Protein AF-A0A961IET5-F1 (afdb_monomer_lite)

Structure (mmCIF, N/CA/C/O backbone):
data_AF-A0A961IET5-F1
#
_entry.id   AF-A0A961IET5-F1
#
loop_
_atom_site.group_PDB
_atom_site.id
_atom_site.type_symbol
_atom_site.label_atom_id
_atom_site.label_alt_id
_atom_site.label_comp_id
_atom_site.label_asym_id
_atom_site.label_entity_id
_atom_site.label_seq_id
_atom_site.pdbx_PDB_ins_code
_atom_site.Cartn_x
_atom_site.Cartn_y
_atom_site.Cartn_z
_atom_site.occupancy
_atom_site.B_iso_or_equiv
_atom_site.auth_seq_id
_atom_site.auth_comp_id
_atom_site.auth_asym_id
_atom_site.auth_atom_id
_atom_site.pdbx_PDB_model_num
ATOM 1 N N . GLY A 1 1 ? -41.773 -38.180 -34.477 1.00 44.56 1 GLY A N 1
ATOM 2 C CA . GLY A 1 1 ? -41.904 -37.030 -33.570 1.00 44.56 1 GLY A CA 1
ATOM 3 C C . GLY A 1 1 ? -40.555 -36.742 -32.971 1.00 44.56 1 GLY A C 1
ATOM 4 O O . GLY A 1 1 ? -40.287 -37.203 -31.876 1.00 44.56 1 GLY A O 1
ATOM 5 N N . ASN A 1 2 ? -39.708 -36.074 -33.749 1.00 47.97 2 ASN A N 1
ATOM 6 C CA . ASN A 1 2 ? -38.381 -35.637 -33.347 1.00 47.97 2 ASN A CA 1
ATOM 7 C C . ASN A 1 2 ? -38.362 -34.118 -33.442 1.00 47.97 2 ASN A C 1
ATOM 9 O O . ASN A 1 2 ? -38.471 -33.626 -34.560 1.00 47.97 2 ASN A O 1
ATOM 13 N N . ASP A 1 3 ? -38.211 -33.438 -32.314 1.00 54.12 3 ASP A N 1
ATOM 14 C CA . ASP A 1 3 ? -37.318 -32.293 -32.115 1.00 54.12 3 ASP A CA 1
ATOM 15 C C . ASP A 1 3 ? -37.564 -31.674 -30.732 1.00 54.12 3 ASP A C 1
ATOM 17 O O . ASP A 1 3 ? -38.645 -31.779 -30.160 1.00 54.12 3 ASP A O 1
ATOM 21 N N . GLY A 1 4 ? -36.523 -31.072 -30.160 1.00 55.03 4 GLY A N 1
ATOM 22 C CA . GLY A 1 4 ? -36.655 -30.246 -28.965 1.00 55.03 4 GLY A CA 1
ATOM 23 C C . GLY A 1 4 ? -36.030 -30.801 -27.691 1.00 55.03 4 GLY A C 1
ATOM 24 O O . GLY A 1 4 ? -36.529 -30.521 -26.605 1.00 55.03 4 GLY A O 1
ATOM 25 N N . SER A 1 5 ? -34.918 -31.534 -27.797 1.00 60.84 5 SER A N 1
ATOM 26 C CA . SER A 1 5 ? -33.847 -31.321 -26.825 1.00 60.84 5 SER A CA 1
ATOM 27 C C . SER A 1 5 ? -33.337 -29.879 -26.962 1.00 60.84 5 SER A C 1
ATOM 29 O O . SER A 1 5 ? -33.358 -29.302 -28.047 1.00 60.84 5 SER A O 1
ATOM 31 N N . ASP A 1 6 ? -32.852 -29.335 -25.851 1.00 65.75 6 ASP A N 1
ATOM 32 C CA . ASP A 1 6 ? -31.938 -28.191 -25.803 1.00 65.75 6 ASP A CA 1
ATOM 33 C C . ASP A 1 6 ? -32.555 -26.801 -26.011 1.00 65.75 6 ASP A C 1
ATOM 35 O O . ASP A 1 6 ? -32.485 -26.192 -27.075 1.00 65.75 6 ASP A O 1
ATOM 39 N N . ALA A 1 7 ? -33.031 -26.212 -24.912 1.00 54.75 7 ALA A N 1
ATOM 40 C CA . ALA A 1 7 ? -33.057 -24.760 -24.781 1.00 54.75 7 ALA A CA 1
ATOM 41 C C . ALA A 1 7 ? -32.550 -24.326 -23.399 1.00 54.75 7 ALA A C 1
ATOM 43 O O . ALA A 1 7 ? -33.305 -23.991 -22.494 1.00 54.75 7 ALA A O 1
ATOM 44 N N . VAL A 1 8 ? -31.219 -24.342 -23.311 1.00 56.78 8 VAL A N 1
ATOM 45 C CA . VAL A 1 8 ? -30.369 -23.325 -22.678 1.00 56.78 8 VAL A CA 1
ATOM 46 C C . VAL A 1 8 ? -30.602 -23.023 -21.194 1.00 56.78 8 VAL A C 1
ATOM 48 O O . VAL A 1 8 ? -31.359 -22.144 -20.796 1.00 56.78 8 VAL A O 1
ATOM 51 N N . ASN A 1 9 ? -29.793 -23.694 -20.374 1.00 52.81 9 ASN A N 1
ATOM 52 C CA . ASN A 1 9 ? -29.334 -23.175 -19.093 1.00 52.81 9 ASN A CA 1
ATOM 53 C C . ASN A 1 9 ? -28.784 -21.750 -19.300 1.00 52.81 9 ASN A C 1
ATOM 55 O O . ASN A 1 9 ? -27.737 -21.567 -19.925 1.00 52.81 9 ASN A O 1
ATOM 59 N N . ALA A 1 10 ? -29.518 -20.740 -18.834 1.00 58.31 10 ALA A N 1
ATOM 60 C CA . ALA A 1 10 ? -29.047 -19.366 -18.793 1.00 58.31 10 ALA A CA 1
ATOM 61 C C . ALA A 1 10 ? -27.976 -19.269 -17.699 1.00 58.31 10 ALA A C 1
ATOM 63 O O . ALA A 1 10 ? -28.270 -18.952 -16.547 1.00 58.31 10 ALA A O 1
ATOM 64 N N . GLU A 1 11 ? -26.735 -19.595 -18.065 1.00 56.91 11 GLU A N 1
ATOM 65 C CA . GLU A 1 11 ? -25.544 -19.327 -17.263 1.00 56.91 11 GLU A CA 1
ATOM 66 C C . GLU A 1 11 ? -25.500 -17.823 -16.987 1.00 56.91 11 GLU A C 1
ATOM 68 O O . GLU A 1 11 ? -25.106 -17.006 -17.823 1.00 56.91 11 GLU A O 1
ATOM 73 N N . SER A 1 12 ? -25.974 -17.455 -15.802 1.00 59.31 12 SER A N 1
ATOM 74 C CA . SER A 1 12 ? -25.764 -16.137 -15.231 1.00 59.31 12 SER A CA 1
ATOM 75 C C . SER A 1 12 ? -24.257 -15.999 -15.094 1.00 59.31 12 SER A C 1
ATOM 77 O O . SER A 1 12 ? -23.659 -16.683 -14.269 1.00 59.31 12 SER A O 1
ATOM 79 N N . SER A 1 13 ? -23.614 -15.199 -15.944 1.00 61.62 13 SER A N 1
ATOM 80 C CA . SER A 1 13 ? -22.172 -14.993 -15.848 1.00 61.62 13 SER A CA 1
ATOM 81 C C . SER A 1 13 ? -21.884 -14.244 -14.545 1.00 61.62 13 SER A C 1
ATOM 83 O O . SER A 1 13 ? -21.918 -13.013 -14.510 1.00 61.62 13 SER A O 1
ATOM 85 N N . GLU A 1 14 ? -21.674 -14.982 -13.456 1.00 72.12 14 GLU A N 1
ATOM 86 C CA . GLU A 1 14 ? -21.252 -14.433 -12.174 1.00 72.12 14 GLU A CA 1
ATOM 87 C C . GLU A 1 14 ? -19.968 -13.632 -12.397 1.00 72.12 14 GLU A C 1
ATOM 89 O O . GLU A 1 14 ? -18.941 -14.169 -12.825 1.00 72.12 14 GLU A O 1
ATOM 94 N N . ILE A 1 15 ? -20.026 -12.326 -12.130 1.00 74.56 15 ILE A N 1
ATOM 95 C CA . ILE A 1 15 ? -18.840 -11.474 -12.123 1.00 74.56 15 ILE A CA 1
ATOM 96 C C . ILE A 1 15 ? -17.979 -11.948 -10.950 1.00 74.56 15 ILE A C 1
ATOM 98 O O . ILE A 1 15 ? -18.272 -11.664 -9.791 1.00 74.56 15 ILE A O 1
ATOM 102 N N . ARG A 1 16 ? -16.939 -12.730 -11.247 1.00 79.69 16 ARG A N 1
ATOM 103 C CA . ARG A 1 16 ? -15.979 -13.202 -10.247 1.00 79.69 16 ARG A CA 1
ATOM 104 C C . ARG A 1 16 ? -14.985 -12.090 -9.940 1.00 79.69 16 ARG A C 1
ATOM 106 O O . ARG A 1 16 ? -14.157 -11.747 -10.781 1.00 79.69 16 ARG A O 1
ATOM 113 N N . GLU A 1 17 ? -15.058 -11.551 -8.732 1.00 88.00 17 GLU A N 1
ATOM 114 C CA . GLU A 1 17 ? -14.074 -10.607 -8.208 1.00 88.00 17 GLU A CA 1
ATOM 115 C C . GLU A 1 17 ? -12.886 -11.351 -7.581 1.00 88.00 17 GLU A C 1
ATOM 117 O O . GLU A 1 17 ? -13.050 -12.409 -6.967 1.00 88.00 17 GLU A O 1
ATOM 122 N N . ASN A 1 18 ? -11.674 -10.803 -7.710 1.00 93.38 18 ASN A N 1
ATOM 123 C CA . ASN A 1 18 ? -10.509 -11.348 -7.017 1.00 93.38 18 ASN A CA 1
ATOM 124 C C . ASN A 1 18 ? -10.371 -10.677 -5.646 1.00 93.38 18 ASN A C 1
ATOM 126 O O . ASN A 1 18 ? -10.340 -9.453 -5.554 1.00 93.38 18 ASN A O 1
ATOM 130 N N . LEU A 1 19 ? -10.240 -11.472 -4.581 1.00 95.00 19 LEU A N 1
ATOM 131 C CA . LEU A 1 19 ? -10.069 -10.979 -3.213 1.00 95.00 19 LEU A CA 1
ATOM 132 C C . LEU A 1 19 ? -8.668 -11.309 -2.691 1.00 95.00 19 LEU A C 1
ATOM 134 O O . LEU A 1 19 ? -8.335 -12.474 -2.470 1.00 95.00 19 LEU A O 1
ATOM 138 N N . VAL A 1 20 ? -7.862 -10.282 -2.429 1.00 95.75 20 VAL A N 1
ATOM 139 C CA . VAL A 1 20 ? -6.583 -10.425 -1.728 1.00 95.75 20 VAL A CA 1
ATOM 140 C C . VAL A 1 20 ? -6.824 -10.264 -0.238 1.00 95.75 20 VAL A C 1
ATOM 142 O O . VAL A 1 20 ? -7.181 -9.195 0.251 1.00 95.75 20 VAL A O 1
ATOM 145 N N . VAL A 1 21 ? -6.617 -11.343 0.502 1.00 95.56 21 VAL A N 1
ATOM 146 C CA . VAL A 1 21 ? -6.736 -11.336 1.955 1.00 95.56 21 VAL A CA 1
ATOM 147 C C . VAL A 1 21 ? -5.414 -10.893 2.568 1.00 95.56 21 VAL A C 1
ATOM 149 O O . VAL A 1 21 ? -4.398 -11.567 2.414 1.00 95.56 21 VAL A O 1
ATOM 152 N N . VAL A 1 22 ? -5.447 -9.799 3.319 1.00 95.06 22 VAL A N 1
ATOM 153 C CA . VAL A 1 22 ? -4.291 -9.259 4.036 1.00 95.06 22 VAL A CA 1
ATOM 154 C C . VAL A 1 22 ? -4.499 -9.345 5.544 1.00 95.06 22 VAL A C 1
ATOM 156 O O . VAL A 1 22 ? -5.629 -9.327 6.042 1.00 95.06 22 VAL A O 1
ATOM 159 N N . ARG A 1 23 ? -3.399 -9.458 6.288 1.00 93.69 23 ARG A N 1
ATOM 160 C CA . ARG A 1 23 ? -3.408 -9.487 7.751 1.00 93.69 23 ARG A CA 1
ATOM 161 C C . ARG A 1 23 ? -2.328 -8.565 8.291 1.00 93.69 23 ARG A C 1
ATOM 163 O O . ARG A 1 23 ? -1.186 -8.639 7.851 1.00 93.69 23 ARG A O 1
ATOM 170 N N . HIS A 1 24 ? -2.691 -7.763 9.281 1.00 93.81 24 HIS A N 1
ATOM 171 C CA . HIS A 1 24 ? -1.753 -6.993 10.086 1.00 93.81 24 HIS A CA 1
ATOM 172 C C . HIS A 1 24 ? -2.167 -7.104 11.554 1.00 93.81 24 HIS A C 1
ATOM 174 O O . HIS A 1 24 ? -3.337 -6.910 11.887 1.00 93.81 24 HIS A O 1
ATOM 180 N N . ALA A 1 25 ? -1.225 -7.480 12.424 1.00 89.94 25 ALA A N 1
ATOM 181 C CA . ALA A 1 25 ? -1.508 -7.850 13.810 1.00 89.94 25 ALA A CA 1
ATOM 182 C C . ALA A 1 25 ? -2.687 -8.851 13.905 1.00 89.94 25 ALA A C 1
ATOM 184 O O . ALA A 1 25 ? -2.721 -9.868 13.203 1.00 89.94 25 ALA A O 1
ATOM 185 N N . ASN A 1 26 ? -3.686 -8.549 14.735 1.00 90.00 26 ASN A N 1
ATOM 186 C CA . ASN A 1 26 ? -4.861 -9.399 14.942 1.00 90.00 26 ASN A CA 1
ATOM 187 C C . ASN A 1 26 ? -5.998 -9.116 13.944 1.00 90.00 26 ASN A C 1
ATOM 189 O O . ASN A 1 26 ? -7.094 -9.658 14.089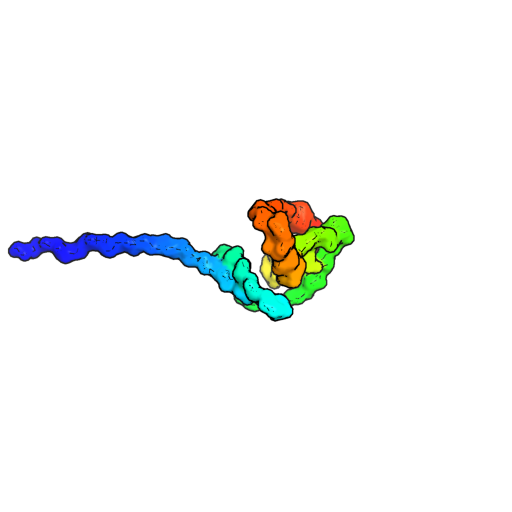 1.00 90.00 26 ASN A O 1
ATOM 193 N N . ARG A 1 27 ? -5.754 -8.289 12.921 1.00 90.44 27 ARG A N 1
ATOM 194 C CA . ARG A 1 27 ? -6.769 -7.821 11.972 1.00 90.44 27 ARG A CA 1
ATOM 195 C C . ARG A 1 27 ? -6.587 -8.464 10.608 1.00 90.44 27 ARG A C 1
ATOM 197 O O . ARG A 1 27 ? -5.468 -8.628 10.127 1.00 90.44 27 ARG A O 1
ATOM 204 N N . LYS A 1 28 ? -7.706 -8.834 9.990 1.00 92.44 28 LYS A N 1
ATOM 205 C CA . LYS A 1 28 ? -7.780 -9.425 8.654 1.00 92.44 28 LYS A CA 1
ATOM 206 C C . LYS A 1 28 ? -8.708 -8.563 7.806 1.00 92.44 28 LYS A C 1
ATOM 208 O O . LYS A 1 28 ? -9.828 -8.302 8.237 1.00 92.44 28 LYS A O 1
ATOM 213 N N . SER A 1 29 ? -8.253 -8.189 6.618 1.00 93.12 29 SER A N 1
ATOM 214 C CA . SER A 1 29 ? -9.010 -7.363 5.674 1.00 93.12 29 SER A CA 1
ATOM 215 C C . SER A 1 29 ? -8.931 -7.950 4.270 1.00 93.12 29 SER A C 1
ATOM 217 O O . SER A 1 29 ? -8.007 -8.701 3.951 1.00 93.12 29 SER A O 1
ATOM 219 N N . GLY A 1 30 ? -9.923 -7.642 3.441 1.00 94.38 30 GLY A N 1
ATOM 220 C CA . GLY A 1 30 ? -9.973 -8.052 2.043 1.00 94.38 30 GLY A CA 1
ATOM 221 C C . GLY A 1 30 ? -9.777 -6.858 1.116 1.00 94.38 30 GLY 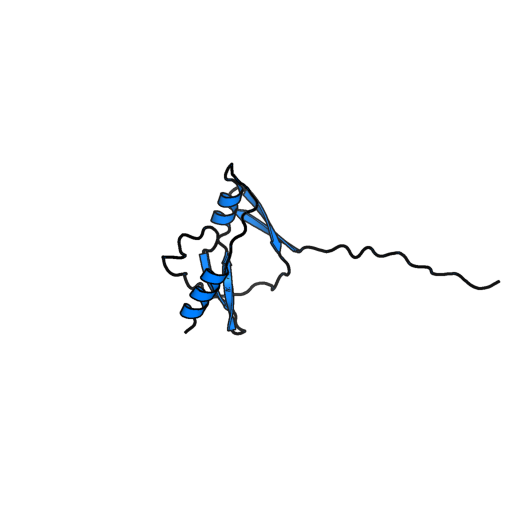A C 1
ATOM 222 O O . GLY A 1 30 ? -10.424 -5.832 1.303 1.00 94.38 30 GLY A O 1
ATOM 223 N N . LEU A 1 31 ? -8.899 -6.991 0.126 1.00 94.19 31 LEU A N 1
ATOM 224 C CA . LEU A 1 31 ? -8.741 -6.042 -0.972 1.00 94.19 31 LEU A CA 1
ATOM 225 C C . LEU A 1 31 ? -9.367 -6.661 -2.219 1.00 94.19 31 LEU A C 1
ATOM 227 O O . LEU A 1 31 ? -8.876 -7.675 -2.717 1.00 94.19 31 LEU A O 1
ATOM 231 N N . ILE A 1 32 ? -10.455 -6.072 -2.704 1.00 93.81 32 ILE A N 1
ATOM 232 C CA . ILE A 1 32 ? -11.059 -6.468 -3.977 1.00 93.81 32 ILE A CA 1
ATOM 233 C C . ILE A 1 32 ? -10.203 -5.879 -5.098 1.00 93.81 32 ILE A C 1
ATOM 235 O O . ILE A 1 32 ? -9.902 -4.684 -5.092 1.00 93.81 32 ILE A O 1
ATOM 239 N N . VAL A 1 33 ? -9.773 -6.721 -6.033 1.00 94.19 33 VAL A N 1
ATOM 240 C CA . VAL A 1 33 ? -8.904 -6.339 -7.148 1.00 94.19 33 VAL A CA 1
ATOM 241 C C . VAL A 1 33 ? -9.439 -6.897 -8.458 1.00 94.19 33 VAL A C 1
ATOM 243 O O . VAL A 1 33 ? -10.068 -7.953 -8.495 1.00 94.19 33 VAL A O 1
ATOM 246 N N . ASP A 1 34 ? -9.122 -6.221 -9.560 1.00 92.88 34 ASP A N 1
ATOM 247 C CA . ASP A 1 34 ? -9.550 -6.676 -10.881 1.00 92.88 34 ASP A CA 1
ATOM 248 C C . ASP A 1 34 ? -8.894 -8.012 -11.241 1.00 92.88 34 ASP A C 1
ATOM 250 O O . ASP A 1 34 ? -9.555 -8.941 -11.699 1.00 92.88 34 ASP A O 1
ATOM 254 N N . ARG A 1 35 ? -7.570 -8.117 -11.053 1.00 92.12 35 ARG A N 1
ATOM 255 C CA . ARG A 1 35 ? -6.764 -9.281 -11.453 1.00 92.12 35 ARG A CA 1
ATOM 256 C C . ARG A 1 35 ? -5.527 -9.452 -10.579 1.00 92.12 35 ARG A C 1
ATOM 258 O O . ARG A 1 35 ? -4.913 -8.475 -10.160 1.00 92.12 35 ARG A O 1
ATOM 265 N N . LEU A 1 36 ? -5.116 -10.705 -10.403 1.00 92.69 36 LEU A N 1
ATOM 266 C CA . LEU A 1 36 ? -3.839 -11.078 -9.799 1.00 92.69 36 LEU A CA 1
ATOM 267 C C . LEU A 1 36 ? -2.772 -11.209 -10.891 1.00 92.69 36 LEU A C 1
ATOM 269 O O . LEU A 1 36 ? -2.938 -11.985 -11.828 1.00 92.69 36 LEU A O 1
ATOM 273 N N . LEU A 1 37 ? -1.677 -10.455 -10.773 1.00 90.31 37 LEU A N 1
ATOM 274 C CA . LEU A 1 37 ? -0.550 -10.513 -11.717 1.00 90.31 37 LEU A CA 1
ATOM 275 C C . LEU A 1 37 ? 0.559 -11.485 -11.276 1.00 90.31 37 LEU A C 1
ATOM 277 O O . LEU A 1 37 ? 1.544 -11.646 -11.991 1.00 90.31 37 LEU A O 1
ATOM 281 N N . GLY A 1 38 ? 0.385 -12.135 -10.122 1.00 89.88 38 GLY A N 1
ATOM 282 C CA . GLY A 1 38 ? 1.384 -12.997 -9.498 1.00 89.88 38 GLY A CA 1
ATOM 283 C C . GLY A 1 38 ? 2.330 -12.237 -8.569 1.00 89.88 38 GLY A C 1
ATOM 284 O O . GLY A 1 38 ? 2.098 -11.081 -8.216 1.00 89.88 38 GLY A O 1
ATOM 285 N N . GLU A 1 39 ? 3.389 -12.923 -8.156 1.00 91.06 39 GLU A N 1
ATOM 286 C CA . GLU A 1 39 ? 4.449 -12.368 -7.319 1.00 91.06 39 GLU A CA 1
ATOM 287 C C . GLU A 1 39 ? 5.533 -11.710 -8.184 1.00 91.06 39 GLU A C 1
ATOM 289 O O . GLU A 1 39 ? 5.875 -12.205 -9.261 1.00 91.06 39 GLU A O 1
ATOM 294 N N . HIS A 1 40 ? 6.082 -10.586 -7.720 1.00 87.31 40 HIS A N 1
ATOM 295 C CA . HIS A 1 40 ? 7.178 -9.898 -8.394 1.00 87.31 40 HIS A CA 1
ATOM 296 C C . HIS A 1 40 ? 8.204 -9.401 -7.380 1.00 87.31 40 HIS A C 1
ATOM 298 O O . HIS A 1 40 ? 7.848 -8.742 -6.403 1.00 87.31 40 HIS A O 1
ATOM 304 N N . GLN A 1 41 ? 9.483 -9.667 -7.639 1.00 89.56 41 GLN A N 1
ATOM 305 C CA . GLN A 1 41 ? 10.576 -9.086 -6.870 1.00 89.56 41 GLN A CA 1
ATOM 306 C C . GLN A 1 41 ? 10.945 -7.730 -7.475 1.00 89.56 41 GLN A C 1
ATOM 308 O O . GLN A 1 41 ? 11.319 -7.649 -8.642 1.00 89.56 41 GLN A O 1
ATOM 313 N N . SER A 1 42 ? 10.847 -6.667 -6.678 1.00 88.44 42 SER A N 1
ATOM 314 C CA . SER A 1 42 ? 11.026 -5.291 -7.147 1.00 88.44 42 SER A CA 1
ATOM 315 C C . SER A 1 42 ? 11.751 -4.437 -6.112 1.00 88.44 42 SER A C 1
ATOM 317 O O . SER A 1 42 ? 11.612 -4.647 -4.907 1.00 88.44 42 SER A O 1
ATOM 319 N N . VAL A 1 43 ? 12.494 -3.431 -6.578 1.00 91.38 43 VAL A N 1
ATOM 320 C CA . VAL A 1 43 ? 13.076 -2.402 -5.703 1.00 91.38 43 VAL A CA 1
ATOM 321 C C . VAL A 1 43 ? 12.020 -1.340 -5.414 1.00 91.38 43 VAL A C 1
ATOM 323 O O . VAL A 1 43 ? 11.383 -0.827 -6.338 1.00 91.38 43 VAL A O 1
ATOM 326 N N . ILE A 1 44 ? 11.845 -0.993 -4.140 1.00 90.38 44 ILE A N 1
ATOM 327 C CA . ILE A 1 44 ? 10.930 0.070 -3.720 1.00 90.38 44 ILE A CA 1
ATOM 328 C C . ILE A 1 44 ? 11.641 1.418 -3.859 1.00 90.38 44 ILE A C 1
ATOM 330 O O . ILE A 1 44 ? 12.670 1.656 -3.228 1.00 90.38 44 ILE A O 1
ATOM 334 N N . LYS A 1 45 ? 11.069 2.313 -4.666 1.00 89.50 45 LYS A N 1
ATOM 335 C CA . LYS A 1 45 ? 11.442 3.726 -4.746 1.00 89.50 45 LYS A CA 1
ATOM 336 C C . LYS A 1 45 ? 10.474 4.550 -3.885 1.00 89.50 45 LYS A C 1
ATOM 338 O O . LYS A 1 45 ? 9.271 4.552 -4.177 1.00 89.50 45 LYS A O 1
ATOM 343 N N . PRO A 1 46 ? 10.947 5.240 -2.833 1.00 87.19 46 PRO A N 1
ATOM 344 C CA . PRO A 1 46 ? 10.080 6.077 -2.013 1.00 87.19 46 PRO A CA 1
ATOM 345 C C . PRO A 1 46 ? 9.530 7.247 -2.837 1.00 87.19 46 PRO A C 1
ATOM 347 O O . PRO A 1 46 ? 10.224 7.799 -3.688 1.00 87.19 46 PRO A O 1
ATOM 350 N N . LEU A 1 47 ? 8.278 7.628 -2.580 1.00 83.75 47 LEU A N 1
ATOM 351 C CA . LEU A 1 47 ? 7.688 8.833 -3.164 1.00 83.75 47 LEU A CA 1
ATOM 352 C C . LEU A 1 47 ? 8.218 10.081 -2.444 1.00 83.75 47 LEU A C 1
ATOM 354 O O . LEU A 1 47 ? 8.564 10.031 -1.261 1.00 83.75 47 LEU A O 1
ATOM 358 N N . ASN A 1 48 ? 8.244 11.221 -3.138 1.00 80.25 48 ASN A N 1
ATOM 359 C CA . ASN A 1 48 ? 8.678 12.485 -2.546 1.00 80.25 48 ASN A CA 1
ATOM 360 C C . ASN A 1 48 ? 7.844 12.873 -1.311 1.00 80.25 48 ASN A C 1
ATOM 362 O O . ASN A 1 48 ? 6.661 12.550 -1.199 1.00 80.25 48 ASN A O 1
ATOM 366 N N . ARG A 1 49 ? 8.456 13.632 -0.385 1.00 69.38 49 ARG A N 1
ATOM 367 C CA . ARG A 1 49 ? 7.875 14.022 0.922 1.00 69.38 49 ARG A CA 1
ATOM 368 C C . ARG A 1 49 ? 6.482 14.658 0.844 1.00 69.38 49 ARG A C 1
ATOM 370 O O . ARG A 1 49 ? 5.717 14.532 1.796 1.00 69.38 49 ARG A O 1
ATOM 377 N N . ILE A 1 50 ? 6.150 15.309 -0.272 1.00 72.38 50 ILE A N 1
ATOM 378 C CA . ILE A 1 50 ? 4.820 15.882 -0.534 1.00 72.38 50 ILE A CA 1
ATOM 379 C C . ILE A 1 50 ? 3.746 14.779 -0.549 1.00 72.38 50 ILE A C 1
ATOM 381 O O . ILE A 1 50 ? 2.669 14.960 0.013 1.00 72.38 50 ILE A O 1
ATOM 385 N N . PHE A 1 51 ? 4.064 13.616 -1.120 1.00 72.56 51 PHE A N 1
ATOM 386 C CA . PHE A 1 51 ? 3.185 12.447 -1.201 1.00 72.56 51 PHE A CA 1
ATOM 387 C C . PHE A 1 51 ? 3.428 11.423 -0.092 1.00 72.56 51 PHE A C 1
ATOM 389 O O . PHE A 1 51 ? 2.583 10.562 0.117 1.00 72.56 51 PHE A O 1
ATOM 396 N N . GLY A 1 52 ? 4.512 11.547 0.679 1.00 62.22 52 GLY A N 1
ATOM 397 C CA . GLY A 1 52 ? 4.762 10.711 1.861 1.00 62.22 52 GLY A CA 1
ATOM 398 C C . GLY A 1 52 ? 3.689 10.824 2.957 1.00 62.22 52 GLY A C 1
ATOM 399 O O . GLY A 1 52 ? 3.685 10.032 3.890 1.00 62.22 52 GLY A O 1
ATOM 400 N N . ARG A 1 53 ? 2.767 11.794 2.854 1.00 66.38 53 ARG A N 1
ATOM 401 C CA . ARG A 1 53 ? 1.581 11.913 3.724 1.00 66.38 53 ARG A CA 1
ATOM 402 C C . ARG A 1 53 ? 0.353 11.160 3.205 1.00 66.38 53 ARG A C 1
ATOM 404 O O . ARG A 1 53 ? -0.660 11.122 3.903 1.00 66.38 53 ARG A O 1
ATOM 411 N N . LEU A 1 54 ? 0.403 10.602 1.995 1.00 79.88 54 LEU A N 1
ATOM 412 C CA . LEU A 1 54 ? -0.695 9.811 1.457 1.00 79.88 54 LEU A CA 1
ATOM 413 C C . LEU A 1 54 ? -0.749 8.471 2.191 1.00 79.88 54 LEU A C 1
ATOM 415 O O . LEU A 1 54 ? 0.034 7.562 1.921 1.00 79.88 54 LEU A O 1
ATOM 419 N N . LYS A 1 55 ? -1.693 8.352 3.123 1.00 82.12 55 LYS A N 1
ATOM 420 C CA . LYS A 1 55 ? -1.935 7.098 3.834 1.00 82.12 55 LYS A CA 1
ATOM 421 C C . LYS A 1 55 ? -2.298 5.989 2.838 1.00 82.12 55 LYS A C 1
ATOM 423 O O . LYS A 1 55 ? -3.126 6.195 1.953 1.00 82.12 55 LYS A O 1
ATOM 428 N N . GLY A 1 56 ? -1.685 4.820 3.009 1.00 87.56 56 GLY A N 1
ATOM 429 C CA . GLY A 1 56 ? -1.965 3.619 2.217 1.00 87.56 56 GLY A CA 1
ATOM 430 C C . GLY A 1 56 ? -1.025 3.361 1.035 1.00 87.56 56 GLY A C 1
ATOM 431 O O . GLY A 1 56 ? -1.147 2.313 0.402 1.00 87.56 56 GLY A O 1
ATOM 432 N N . VAL A 1 57 ? -0.060 4.246 0.752 1.00 90.06 57 VAL A N 1
ATOM 433 C CA . VAL A 1 57 ? 0.979 4.029 -0.272 1.00 90.06 57 VAL A CA 1
ATOM 434 C C . VAL A 1 57 ? 2.365 4.153 0.361 1.00 90.06 57 VAL A C 1
ATOM 436 O O . VAL A 1 57 ? 2.725 5.208 0.871 1.00 90.06 57 VAL A O 1
ATOM 439 N N . ALA A 1 58 ? 3.162 3.088 0.290 1.00 88.62 58 ALA A N 1
ATOM 440 C CA . ALA A 1 58 ? 4.532 3.049 0.806 1.00 88.62 58 ALA A CA 1
ATOM 441 C C . ALA A 1 58 ? 5.566 3.584 -0.200 1.00 88.62 58 ALA A C 1
ATOM 443 O O . ALA A 1 58 ? 6.647 4.033 0.179 1.00 88.62 58 ALA A O 1
ATOM 444 N N . GLY A 1 59 ? 5.264 3.518 -1.499 1.00 90.31 59 GLY A N 1
ATOM 445 C CA . GLY A 1 59 ? 6.212 3.894 -2.539 1.00 90.31 59 GLY A CA 1
ATOM 446 C C . GLY A 1 59 ? 5.757 3.509 -3.940 1.00 90.31 59 GLY A C 1
ATOM 447 O O . GLY A 1 59 ? 4.582 3.235 -4.188 1.00 90.31 59 GLY A O 1
ATOM 448 N N . SER A 1 60 ? 6.717 3.460 -4.855 1.00 91.94 60 SER A N 1
ATOM 449 C CA . SER A 1 60 ? 6.524 3.017 -6.234 1.00 91.94 60 SER A CA 1
ATOM 450 C C . SER A 1 60 ? 7.636 2.066 -6.673 1.00 91.94 60 SER A C 1
ATOM 452 O O . SER A 1 60 ? 8.674 1.954 -6.024 1.00 91.94 60 SER A O 1
ATOM 454 N N . THR A 1 61 ? 7.429 1.358 -7.774 1.00 91.75 61 THR A N 1
ATOM 455 C CA . THR A 1 61 ? 8.451 0.535 -8.421 1.00 91.75 61 THR A CA 1
ATOM 456 C C . THR A 1 61 ? 8.255 0.539 -9.934 1.00 91.75 61 THR A C 1
ATOM 458 O O . THR A 1 61 ? 7.191 0.917 -10.432 1.00 91.75 61 THR A O 1
ATOM 461 N N . ILE A 1 62 ? 9.283 0.109 -10.662 1.00 90.94 62 ILE A N 1
ATOM 462 C CA . ILE A 1 62 ? 9.225 -0.137 -12.102 1.00 90.94 62 ILE A CA 1
ATOM 463 C C . ILE A 1 62 ? 9.210 -1.651 -12.291 1.00 90.94 62 ILE A C 1
ATOM 465 O O . ILE A 1 62 ? 10.126 -2.339 -11.846 1.00 90.94 62 ILE A O 1
ATOM 469 N N . LEU A 1 63 ? 8.169 -2.164 -12.937 1.00 89.94 63 LEU A N 1
ATOM 470 C CA . LEU A 1 63 ? 8.067 -3.572 -13.310 1.00 89.94 63 LEU A CA 1
ATOM 471 C C . LEU A 1 63 ? 9.002 -3.870 -14.491 1.00 89.94 63 LEU A C 1
ATOM 473 O O . LEU A 1 63 ? 9.311 -2.981 -15.284 1.00 89.94 63 LEU A O 1
ATOM 477 N N . GLY A 1 64 ? 9.379 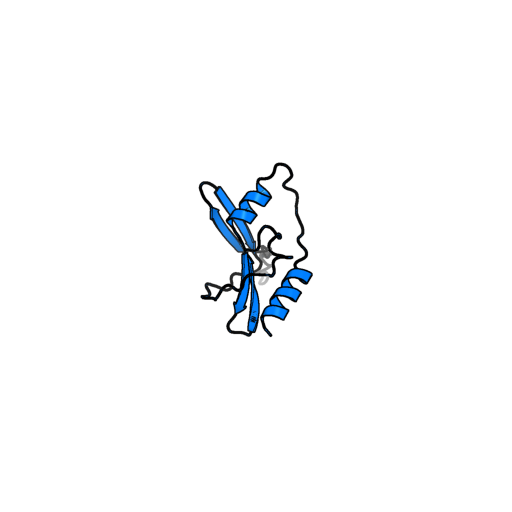-5.135 -14.694 1.00 86.19 64 GLY A N 1
ATOM 478 C CA . GLY A 1 64 ? 10.270 -5.538 -15.799 1.00 86.19 64 GLY A CA 1
ATOM 479 C C . GLY A 1 64 ? 9.781 -5.186 -17.219 1.00 86.19 64 GLY A C 1
ATOM 480 O O . GLY A 1 64 ? 10.563 -5.196 -18.161 1.00 86.19 64 GLY A O 1
ATOM 481 N N . ASN A 1 65 ? 8.503 -4.833 -17.381 1.00 88.06 65 ASN A N 1
ATOM 482 C CA . ASN A 1 65 ? 7.918 -4.350 -18.638 1.00 88.06 65 ASN A CA 1
ATOM 483 C C . ASN A 1 65 ? 7.890 -2.810 -18.763 1.00 88.06 65 ASN A C 1
ATOM 485 O O . ASN A 1 65 ? 7.199 -2.282 -19.633 1.00 88.06 65 ASN A O 1
ATOM 489 N N . GLY A 1 66 ? 8.567 -2.089 -17.866 1.00 88.69 66 GLY A N 1
A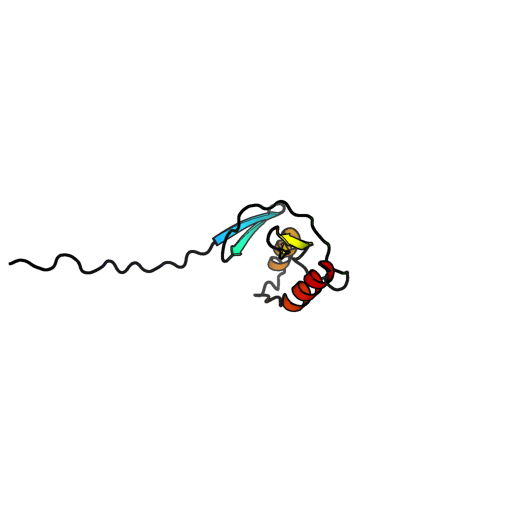TOM 490 C CA . GLY A 1 66 ? 8.641 -0.627 -17.845 1.00 88.69 66 GLY A CA 1
ATOM 491 C C . GLY A 1 66 ? 7.414 0.078 -17.258 1.00 88.69 66 GLY A C 1
ATOM 492 O O . GLY A 1 66 ? 7.402 1.305 -17.171 1.00 88.69 66 GLY A O 1
ATOM 493 N N . LYS A 1 67 ? 6.370 -0.650 -16.837 1.00 89.50 67 LYS A N 1
ATOM 494 C CA . LYS A 1 67 ? 5.210 -0.036 -16.175 1.00 89.50 67 LYS A CA 1
ATOM 495 C C . LYS A 1 67 ? 5.539 0.327 -14.732 1.00 89.50 67 LYS A C 1
ATOM 497 O O . LYS A 1 67 ? 6.226 -0.408 -14.031 1.00 89.50 67 LYS A O 1
ATOM 502 N N . ILE A 1 68 ? 4.966 1.432 -14.276 1.00 90.94 68 ILE A N 1
ATOM 503 C CA . ILE A 1 68 ? 5.054 1.866 -12.884 1.00 90.94 68 ILE A CA 1
ATOM 504 C C . ILE A 1 68 ? 3.953 1.181 -12.080 1.00 90.94 68 ILE A C 1
ATOM 506 O O . ILE A 1 68 ? 2.795 1.165 -12.504 1.00 90.94 68 ILE A O 1
ATOM 510 N N . ALA A 1 69 ? 4.312 0.661 -10.911 1.00 91.81 69 ALA A N 1
ATOM 511 C CA . ALA A 1 69 ? 3.378 0.145 -9.921 1.00 91.81 69 ALA A CA 1
ATOM 512 C C . ALA A 1 69 ? 3.540 0.901 -8.598 1.00 91.81 69 ALA A C 1
ATOM 514 O O . ALA A 1 69 ? 4.646 1.299 -8.232 1.00 91.81 69 ALA A O 1
ATOM 515 N N . LEU A 1 70 ? 2.436 1.097 -7.878 1.00 92.00 70 LEU A N 1
ATOM 516 C CA . LEU A 1 70 ? 2.461 1.612 -6.511 1.00 92.00 70 LEU A CA 1
ATOM 517 C C . LEU A 1 70 ? 2.577 0.449 -5.529 1.00 92.00 70 LEU A C 1
ATOM 519 O O . LEU A 1 70 ? 1.980 -0.607 -5.735 1.00 92.00 70 LEU A O 1
ATOM 523 N N . ILE A 1 71 ? 3.326 0.665 -4.453 1.00 92.00 71 ILE A N 1
ATOM 524 C CA . ILE A 1 71 ? 3.428 -0.273 -3.337 1.00 92.00 71 ILE A CA 1
ATOM 525 C C . ILE A 1 71 ? 2.448 0.183 -2.264 1.00 92.00 71 ILE A C 1
ATOM 527 O O . ILE A 1 71 ? 2.554 1.304 -1.766 1.00 92.00 71 ILE A O 1
ATOM 531 N N . LEU A 1 72 ? 1.487 -0.671 -1.926 1.00 92.50 72 LEU A N 1
ATOM 532 C CA . LEU A 1 72 ? 0.490 -0.380 -0.902 1.00 92.50 72 LEU A CA 1
ATOM 533 C C . LEU A 1 72 ? 1.061 -0.609 0.499 1.00 92.50 72 LEU A C 1
ATOM 535 O O . LEU A 1 72 ? 1.743 -1.602 0.749 1.00 92.50 72 LEU A O 1
ATOM 539 N N . ASP A 1 73 ? 0.733 0.295 1.416 1.00 91.38 73 ASP A N 1
ATOM 540 C CA . ASP A 1 73 ? 0.997 0.140 2.847 1.00 91.38 73 ASP A CA 1
ATOM 541 C C . ASP A 1 73 ? -0.229 -0.499 3.517 1.00 91.38 73 ASP A C 1
ATOM 543 O O . ASP A 1 73 ? -1.191 0.180 3.879 1.00 91.38 73 ASP A O 1
ATOM 547 N N . VAL A 1 74 ? -0.210 -1.830 3.627 1.00 93.38 74 VAL A N 1
ATOM 548 C CA . VAL A 1 74 ? -1.301 -2.631 4.208 1.00 93.38 74 VAL A CA 1
ATOM 549 C C . VAL A 1 74 ? -1.643 -2.214 5.647 1.00 93.38 74 VAL A C 1
ATOM 551 O O . VAL A 1 74 ? -2.831 -2.014 5.905 1.00 93.38 74 VAL A O 1
ATOM 554 N N . PRO A 1 75 ? -0.678 -2.060 6.578 1.00 92.62 75 PRO A N 1
ATOM 555 C CA . PRO A 1 75 ? -0.935 -1.491 7.900 1.00 92.62 75 PRO A CA 1
ATOM 556 C C . PRO A 1 75 ? -1.745 -0.190 7.859 1.00 92.62 75 PRO A C 1
ATOM 558 O O . PRO A 1 75 ? -2.837 -0.137 8.427 1.00 92.62 75 PRO A O 1
ATOM 561 N N . SER A 1 76 ? -1.274 0.816 7.112 1.00 90.56 76 SER A N 1
ATOM 562 C CA . SER A 1 76 ? -1.966 2.109 6.997 1.00 90.56 76 SER A CA 1
ATOM 563 C C . SER A 1 76 ? -3.362 1.984 6.378 1.00 90.56 76 SER A C 1
ATOM 565 O O . SER A 1 76 ? -4.277 2.714 6.759 1.00 90.56 76 SER A O 1
ATOM 567 N N . LEU A 1 77 ? -3.551 1.076 5.413 1.00 90.12 77 LEU A N 1
ATOM 568 C CA . LEU A 1 77 ? -4.865 0.815 4.815 1.00 90.12 77 LEU A CA 1
ATOM 569 C C . LEU A 1 77 ? -5.843 0.201 5.821 1.00 90.12 77 LEU A C 1
ATOM 571 O O . LEU A 1 77 ? -7.015 0.569 5.819 1.00 90.12 77 LEU A O 1
ATOM 575 N N . ILE A 1 78 ? -5.374 -0.706 6.679 1.00 90.81 78 ILE A N 1
ATOM 576 C CA . ILE A 1 78 ? -6.197 -1.309 7.734 1.00 90.81 78 ILE A CA 1
ATOM 577 C C . ILE A 1 78 ? -6.589 -0.249 8.773 1.00 90.81 78 ILE A C 1
ATOM 579 O O . ILE A 1 78 ? -7.752 -0.176 9.153 1.00 90.81 78 ILE A O 1
ATOM 583 N N . GLU A 1 79 ? -5.676 0.641 9.161 1.00 88.31 79 GLU A N 1
ATOM 584 C CA . GLU A 1 79 ? -6.004 1.761 10.057 1.00 88.31 79 GLU A CA 1
ATOM 585 C C . GLU A 1 79 ? -7.034 2.727 9.446 1.00 88.31 79 GLU A C 1
ATOM 587 O O . GLU A 1 79 ? -7.928 3.216 10.137 1.00 88.31 79 GLU A O 1
ATOM 592 N N . LEU A 1 80 ? -6.941 2.999 8.138 1.00 85.81 80 LEU A N 1
ATOM 593 C CA . LEU A 1 80 ? -7.850 3.909 7.430 1.00 85.81 80 LEU A CA 1
ATOM 594 C C . LEU A 1 80 ? -9.309 3.441 7.401 1.00 85.81 80 LEU A C 1
ATOM 596 O O . LEU A 1 80 ? -10.200 4.289 7.320 1.00 85.81 80 LEU A O 1
ATOM 600 N N . ILE A 1 81 ? -9.543 2.127 7.412 1.00 86.88 81 ILE A N 1
ATOM 601 C CA . ILE A 1 81 ? -10.890 1.535 7.414 1.00 86.88 81 ILE A CA 1
ATOM 602 C C . ILE A 1 81 ? -11.433 1.309 8.830 1.00 86.88 81 ILE A C 1
ATOM 604 O O . ILE A 1 81 ? -12.603 0.978 8.982 1.00 86.88 81 ILE A O 1
ATOM 608 N N . GLU A 1 82 ? -10.598 1.460 9.859 1.00 82.25 82 GLU A N 1
ATOM 609 C CA . GLU A 1 82 ? -10.987 1.307 11.266 1.00 82.25 82 GLU A CA 1
ATOM 610 C C . GLU A 1 82 ? -11.377 2.623 11.935 1.00 82.25 82 GLU A C 1
ATOM 612 O O . GLU A 1 82 ? -11.980 2.598 13.005 1.00 82.25 82 GLU A O 1
ATOM 617 N N . SER A 1 83 ? -11.051 3.770 11.332 1.00 77.81 83 SER A N 1
ATOM 618 C CA . SER A 1 83 ? -11.520 5.060 11.840 1.00 77.81 83 SER A CA 1
ATOM 619 C C . SER A 1 83 ? -13.048 5.075 11.902 1.00 77.81 83 SER A C 1
ATOM 621 O O . SER A 1 83 ? -13.677 4.634 10.945 1.00 77.81 83 SER A O 1
ATOM 623 N N . GLU A 1 84 ? -13.637 5.630 12.963 1.00 68.81 84 GLU A N 1
ATOM 624 C CA . GLU A 1 84 ? -15.101 5.734 13.125 1.00 68.81 84 GLU A CA 1
ATOM 625 C C . GLU A 1 84 ? -15.787 6.430 11.926 1.00 68.81 84 GLU A C 1
ATOM 627 O O . GLU A 1 84 ? -16.928 6.117 11.602 1.00 68.81 84 GLU A O 1
ATOM 632 N N . ASP A 1 85 ? -15.041 7.250 11.178 1.00 72.81 85 ASP A N 1
ATOM 633 C CA . ASP A 1 85 ? -15.435 7.881 9.909 1.00 72.81 85 ASP A CA 1
ATOM 634 C C . ASP A 1 85 ? -15.074 7.034 8.665 1.00 72.81 85 ASP A C 1
ATOM 636 O O . ASP A 1 85 ? -14.568 7.546 7.652 1.00 72.81 85 ASP A O 1
ATOM 640 N N . ALA A 1 86 ? -15.223 5.709 8.738 1.00 71.00 86 ALA A N 1
ATOM 641 C CA . ALA A 1 86 ? -14.930 4.802 7.627 1.00 71.00 86 ALA A CA 1
ATOM 642 C C . ALA A 1 86 ? -15.992 4.919 6.519 1.00 71.00 86 ALA A C 1
ATOM 644 O O . ALA A 1 86 ? -16.876 4.081 6.364 1.00 71.00 86 ALA A O 1
ATOM 645 N N . GLU A 1 87 ? -15.885 5.974 5.718 1.00 78.81 87 GLU A N 1
ATOM 646 C CA . GLU A 1 87 ? -16.650 6.157 4.488 1.00 78.81 87 GLU A CA 1
ATOM 647 C C . GLU A 1 87 ? -15.902 5.591 3.271 1.00 78.81 87 GLU A C 1
ATOM 649 O O . GLU A 1 87 ? -14.685 5.373 3.294 1.00 78.81 87 GLU A O 1
ATOM 654 N N . ILE A 1 88 ? -16.622 5.400 2.160 1.00 82.56 88 ILE A N 1
ATOM 655 C CA . ILE A 1 88 ? -16.009 5.060 0.870 1.00 82.56 88 ILE A CA 1
ATOM 656 C C . ILE A 1 88 ? -15.133 6.235 0.416 1.00 82.56 88 ILE A C 1
ATOM 658 O O . ILE A 1 88 ? -15.600 7.198 -0.194 1.00 82.56 88 ILE A O 1
ATOM 662 N N . LYS A 1 89 ? -13.829 6.140 0.684 1.00 81.56 89 LYS A N 1
ATOM 663 C CA . LYS A 1 89 ? -12.833 7.137 0.281 1.00 81.56 89 LYS A CA 1
ATOM 664 C C . LYS A 1 89 ? -12.334 6.825 -1.126 1.00 81.56 89 LYS A C 1
ATOM 666 O O . LYS A 1 89 ? -11.621 5.848 -1.347 1.00 81.56 89 LYS A O 1
ATOM 671 N N . ARG A 1 90 ? -12.678 7.680 -2.094 1.00 84.56 90 ARG A N 1
ATOM 672 C CA . ARG A 1 90 ? -12.021 7.671 -3.408 1.00 84.56 90 ARG A CA 1
ATOM 673 C C . ARG A 1 90 ? -10.720 8.454 -3.327 1.00 84.56 90 ARG A C 1
ATOM 675 O O . ARG A 1 90 ? -10.721 9.639 -3.014 1.00 84.56 90 ARG A O 1
ATOM 682 N N . VAL A 1 91 ? -9.622 7.786 -3.654 1.00 81.94 91 VAL A N 1
ATOM 683 C CA . VAL A 1 91 ? -8.302 8.408 -3.747 1.00 81.94 91 VAL A CA 1
ATOM 684 C C . VAL A 1 91 ? -7.982 8.635 -5.220 1.00 81.94 91 VAL A C 1
ATOM 686 O O . VAL A 1 91 ? -7.925 7.683 -5.997 1.00 81.94 91 VAL A O 1
ATOM 689 N N . ASP A 1 92 ? -7.766 9.890 -5.618 1.00 85.06 92 ASP A N 1
ATOM 690 C CA . ASP A 1 92 ? -7.239 10.192 -6.950 1.00 85.06 92 ASP A CA 1
ATOM 691 C C . ASP A 1 92 ? -5.719 9.976 -6.969 1.00 85.06 92 ASP A C 1
ATOM 693 O O . ASP A 1 92 ? -4.942 10.746 -6.401 1.00 85.06 92 ASP A O 1
ATOM 697 N N . LEU A 1 93 ? -5.290 8.909 -7.643 1.00 87.00 93 LEU A N 1
ATOM 698 C CA . LEU A 1 93 ? -3.884 8.529 -7.761 1.00 87.00 93 LEU A CA 1
ATOM 699 C C . LEU A 1 93 ? -3.159 9.222 -8.927 1.00 87.00 93 LEU A C 1
ATOM 701 O O . LEU A 1 93 ? -1.969 8.979 -9.121 1.00 87.00 93 LEU A O 1
ATOM 705 N N . ARG A 1 94 ? -3.805 10.098 -9.711 1.00 88.81 94 ARG A N 1
ATOM 706 C CA . ARG A 1 94 ? -3.174 10.737 -10.887 1.00 88.81 94 ARG A CA 1
ATOM 707 C C . ARG A 1 94 ? -1.921 11.532 -10.534 1.00 88.81 94 ARG A C 1
ATOM 709 O O . ARG A 1 94 ? -0.917 11.428 -11.237 1.00 88.81 94 ARG A O 1
ATOM 716 N N . SER A 1 95 ? -1.970 12.320 -9.463 1.00 85.94 95 SER A N 1
ATOM 717 C CA . SER A 1 95 ? -0.820 13.114 -9.008 1.00 85.94 95 SER A CA 1
ATOM 718 C C . SER A 1 95 ? 0.318 12.220 -8.515 1.00 85.94 95 SER A C 1
ATOM 720 O O . SER A 1 95 ? 1.473 12.460 -8.849 1.00 85.94 95 SER A O 1
ATOM 722 N N . VAL A 1 96 ? -0.023 11.134 -7.814 1.00 85.56 96 VAL A N 1
ATOM 723 C CA . VAL A 1 96 ? 0.935 10.134 -7.320 1.00 85.56 96 VAL A CA 1
ATOM 724 C C . VAL A 1 96 ? 1.627 9.421 -8.479 1.00 85.56 96 VAL A C 1
ATOM 726 O O . VAL A 1 96 ? 2.843 9.275 -8.488 1.00 85.56 96 VAL A O 1
ATOM 729 N N . MET A 1 97 ? 0.861 9.012 -9.491 1.00 88.06 97 MET A N 1
ATOM 730 C CA . MET A 1 97 ? 1.392 8.328 -10.671 1.00 88.06 97 MET A CA 1
ATOM 731 C C . MET A 1 97 ? 2.259 9.246 -11.536 1.00 88.06 97 MET A C 1
ATOM 733 O O . MET A 1 97 ? 3.201 8.776 -12.173 1.00 88.06 97 MET A O 1
ATOM 737 N N . ARG A 1 98 ? 1.956 10.549 -11.567 1.00 87.69 98 ARG A N 1
ATOM 738 C CA . ARG A 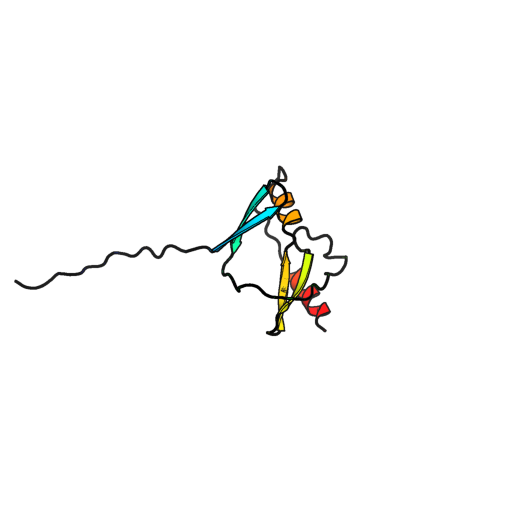1 98 ? 2.786 11.550 -12.250 1.00 87.69 98 ARG A CA 1
ATOM 739 C C . ARG A 1 98 ? 4.141 11.698 -11.568 1.00 87.69 98 ARG A C 1
ATOM 741 O O . ARG A 1 98 ? 5.156 11.668 -12.249 1.00 87.69 98 ARG A O 1
ATOM 748 N N . GLU A 1 99 ? 4.135 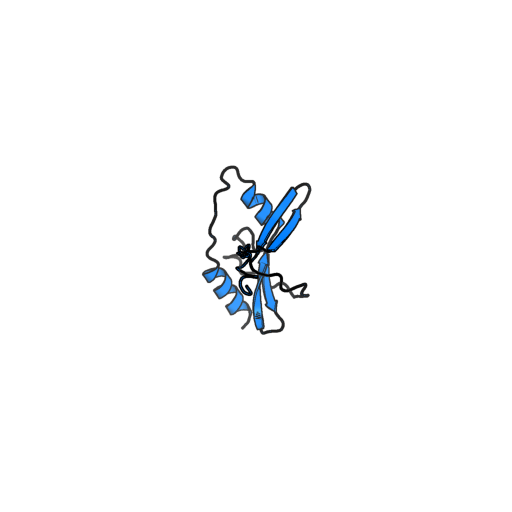11.786 -10.243 1.00 85.12 99 GLU A N 1
ATOM 749 C CA . GLU A 1 99 ? 5.351 11.842 -9.434 1.00 85.12 99 GLU A CA 1
ATOM 750 C C . GLU A 1 99 ? 6.187 10.567 -9.565 1.00 85.12 99 GLU A C 1
ATOM 752 O O . GLU A 1 99 ? 7.389 10.612 -9.805 1.00 85.12 99 GLU A O 1
ATOM 757 N N . ALA A 1 100 ? 5.548 9.402 -9.454 1.00 87.06 100 ALA A N 1
ATOM 758 C CA . ALA A 1 100 ? 6.244 8.132 -9.596 1.00 87.06 100 ALA A CA 1
ATOM 759 C C . ALA A 1 100 ? 6.963 8.039 -10.951 1.00 87.06 100 ALA A C 1
ATOM 761 O O . ALA A 1 100 ? 8.037 7.454 -11.023 1.00 87.06 100 ALA A O 1
ATOM 762 N N . ARG A 1 101 ? 6.411 8.665 -12.004 1.00 85.88 101 ARG A N 1
ATOM 763 C CA . ARG A 1 101 ? 7.023 8.739 -13.336 1.00 85.88 101 ARG A CA 1
ATOM 764 C C . ARG A 1 101 ? 8.239 9.660 -13.397 1.00 85.88 101 ARG A C 1
ATOM 766 O O . ARG A 1 101 ? 9.224 9.268 -14.011 1.00 85.88 101 ARG A O 1
ATOM 773 N N . SER A 1 102 ? 8.231 10.818 -12.740 1.00 81.12 102 SER A N 1
ATOM 774 C CA . SER A 1 102 ? 9.416 11.693 -12.715 1.00 81.12 102 SER A CA 1
ATOM 775 C C . SER A 1 102 ? 10.603 11.093 -11.956 1.00 81.12 102 SER A C 1
ATOM 777 O O . SER A 1 102 ? 11.722 11.541 -12.142 1.00 81.12 102 SER A O 1
ATOM 779 N N . LEU A 1 103 ? 10.383 10.067 -11.124 1.00 72.81 103 LEU A N 1
ATOM 780 C CA . LEU A 1 103 ? 11.443 9.303 -10.442 1.00 72.81 103 LEU A CA 1
ATOM 781 C C . LEU A 1 103 ? 11.981 8.121 -11.281 1.00 72.81 103 LEU A C 1
ATOM 783 O O . LEU A 1 103 ? 12.796 7.317 -10.801 1.00 72.81 103 LEU A O 1
ATOM 787 N N . THR A 1 104 ? 11.458 7.947 -12.500 1.00 66.19 104 THR A N 1
ATOM 788 C CA . THR A 1 104 ? 11.911 6.933 -13.469 1.00 66.19 104 THR A CA 1
ATOM 789 C C . THR A 1 104 ? 12.819 7.488 -14.564 1.00 66.19 104 THR A C 1
ATOM 791 O O . THR A 1 104 ? 13.439 6.683 -15.256 1.00 66.19 104 THR A O 1
ATOM 794 N N . GLU A 1 105 ? 12.915 8.815 -14.673 1.00 56.81 105 GLU A N 1
ATOM 795 C CA . GLU A 1 105 ? 13.886 9.559 -15.492 1.00 56.81 105 GLU A CA 1
ATOM 796 C C . GLU A 1 105 ? 15.111 9.935 -14.645 1.00 56.81 105 GLU A C 1
ATOM 798 O O . GLU A 1 105 ? 16.230 9.918 -15.205 1.00 56.81 105 GLU A O 1
#

Secondary structure (DSSP, 8-state):
-----------------EEEEEEETTEEEEEEES--------PPBPPPTTTTT-TTEEEEEE-TTS-EEEEE-HHHHHHHHHSTT--------HHHHHHHHHT--

Foldseek 3Di:
DDDDDDDDDPPPPPPDWDWDWDDDDPDIDTDTDRDDPDDDDWDFDAFDPVCVPPFFFRGWTQGPVRDIDTDTDPVRVRVQCPPPPNDPDDDDCPVVRVRNVVVVD

pLDDT: mean 82.36, std 12.64, range [44.56, 95.75]

Sequence (105 aa):
GNDGSDAVNAESSEIRENLVVVRHANRKSGLIVDRLLGEHQSVIKPLNRIFGRLKGVAGSTILGNGKIALILDVPSLIELIESEDAEIKRVDLRSVMREARSLTE

Radius of gyration: 20.59 Å; chains: 1; bounding box: 56×53×48 Å